Protein AF-A0A9P6NXY1-F1 (afdb_monomer_lite)

Radius of gyration: 23.84 Å; chains: 1; bounding box: 58×35×66 Å

Structure (mmCIF, N/CA/C/O backbone):
data_AF-A0A9P6NXY1-F1
#
_entry.id   AF-A0A9P6NXY1-F1
#
loop_
_atom_site.group_PDB
_atom_site.id
_atom_site.type_symbol
_atom_site.label_atom_id
_atom_site.label_alt_id
_atom_site.label_comp_id
_atom_site.label_asym_id
_atom_site.label_entity_id
_atom_site.label_seq_id
_atom_site.pdbx_PDB_ins_code
_atom_site.Cartn_x
_atom_site.Cartn_y
_atom_site.Cartn_z
_atom_site.occupancy
_atom_site.B_iso_or_equiv
_atom_site.auth_seq_id
_atom_site.auth_comp_id
_atom_site.auth_asym_id
_atom_site.auth_atom_id
_atom_site.pdbx_PDB_model_num
ATOM 1 N N . MET A 1 1 ? 35.559 -26.294 -6.091 1.00 46.31 1 MET A N 1
ATOM 2 C CA . MET A 1 1 ? 34.891 -24.986 -6.299 1.00 46.31 1 MET A CA 1
ATOM 3 C C . MET A 1 1 ? 34.524 -24.847 -7.774 1.00 46.31 1 MET A C 1
ATOM 5 O O . MET A 1 1 ? 35.434 -24.656 -8.573 1.00 46.31 1 MET A O 1
ATOM 9 N N . PRO A 1 2 ? 33.255 -24.990 -8.192 1.00 48.72 2 PRO A N 1
ATOM 10 C CA . PRO A 1 2 ? 32.912 -24.783 -9.595 1.00 48.72 2 PRO A CA 1
ATOM 11 C C . PRO A 1 2 ? 33.095 -23.297 -9.938 1.00 48.72 2 PRO A C 1
ATOM 13 O O . PRO A 1 2 ? 32.461 -22.420 -9.349 1.00 48.72 2 PRO A O 1
ATOM 16 N N . GLY A 1 3 ? 34.022 -23.012 -10.856 1.00 52.34 3 GLY A N 1
ATOM 17 C CA . GLY A 1 3 ? 34.387 -21.659 -11.264 1.00 52.34 3 GLY A CA 1
ATOM 18 C C . GLY A 1 3 ? 33.185 -20.884 -11.804 1.00 52.34 3 GLY A C 1
ATOM 19 O O . GLY A 1 3 ? 32.468 -21.348 -12.694 1.00 52.34 3 GLY A O 1
ATOM 20 N N . LYS A 1 4 ? 32.961 -19.676 -11.274 1.00 59.47 4 LYS A N 1
ATOM 21 C CA . LYS A 1 4 ? 31.931 -18.751 -11.763 1.00 59.47 4 LYS A CA 1
ATOM 22 C C . LYS A 1 4 ? 32.261 -18.365 -13.209 1.00 59.47 4 LYS A C 1
ATOM 24 O O . LYS A 1 4 ? 33.079 -17.478 -13.446 1.00 59.47 4 LYS A O 1
ATOM 29 N N . LYS A 1 5 ? 31.626 -19.028 -14.182 1.00 61.94 5 LYS A N 1
ATOM 30 C CA . LYS A 1 5 ? 31.704 -18.655 -15.602 1.00 61.94 5 LYS A CA 1
ATOM 31 C C . LYS A 1 5 ? 31.273 -17.192 -15.728 1.00 61.94 5 LYS A C 1
ATOM 33 O O . LYS A 1 5 ? 30.116 -16.860 -15.469 1.00 61.94 5 LYS A O 1
ATOM 38 N N . ARG A 1 6 ? 32.206 -16.306 -16.093 1.00 61.16 6 ARG A N 1
ATOM 39 C CA . ARG A 1 6 ? 31.902 -14.899 -16.375 1.00 61.16 6 ARG A CA 1
ATOM 40 C C . ARG A 1 6 ? 30.874 -14.868 -17.506 1.00 61.16 6 ARG A C 1
ATOM 42 O O . ARG A 1 6 ? 31.150 -15.328 -18.611 1.00 61.16 6 ARG A O 1
ATOM 49 N N . SER A 1 7 ? 29.675 -14.371 -17.208 1.00 64.31 7 SER A N 1
ATOM 50 C CA . SER A 1 7 ? 28.633 -14.116 -18.203 1.00 64.31 7 SER A CA 1
ATOM 51 C C . SER A 1 7 ? 29.203 -13.155 -19.245 1.00 64.31 7 SER A C 1
ATOM 53 O O . SER A 1 7 ? 29.309 -11.961 -18.973 1.00 64.31 7 SER A O 1
ATOM 55 N N . ARG A 1 8 ? 29.605 -13.662 -20.417 1.00 66.38 8 ARG A N 1
ATOM 56 C CA . ARG A 1 8 ? 30.049 -12.816 -21.530 1.00 66.38 8 ARG A CA 1
ATOM 57 C C . ARG A 1 8 ? 28.882 -11.911 -21.915 1.00 66.38 8 ARG A C 1
ATOM 59 O O . ARG A 1 8 ? 27.830 -12.410 -22.315 1.00 66.38 8 ARG A O 1
ATOM 66 N N . PHE A 1 9 ? 29.058 -10.603 -21.748 1.00 66.25 9 PHE A N 1
ATOM 67 C CA . PHE A 1 9 ? 28.101 -9.612 -22.220 1.00 66.25 9 PHE A CA 1
ATOM 68 C C . PHE A 1 9 ? 27.938 -9.802 -23.731 1.00 66.25 9 PHE A C 1
ATOM 70 O O . PHE A 1 9 ? 28.912 -9.706 -24.476 1.00 66.25 9 PHE A O 1
ATOM 77 N N . ARG A 1 10 ? 26.734 -10.168 -24.179 1.00 72.25 10 ARG A N 1
ATOM 78 C CA . ARG A 1 10 ? 26.430 -10.308 -25.605 1.00 72.25 10 ARG A CA 1
ATOM 79 C C . ARG A 1 10 ? 25.777 -9.010 -26.059 1.00 72.25 10 ARG A C 1
ATOM 81 O O . ARG A 1 10 ? 24.761 -8.662 -25.465 1.00 72.25 10 ARG A O 1
ATOM 88 N N . PRO A 1 11 ? 26.309 -8.308 -27.069 1.00 76.00 11 PRO A N 1
ATOM 89 C CA . PRO A 1 11 ? 25.666 -7.108 -27.581 1.00 76.00 11 PRO A CA 1
ATOM 90 C C . PRO A 1 11 ? 24.264 -7.432 -28.112 1.00 76.00 11 PRO A C 1
ATOM 92 O O . PRO A 1 11 ? 23.974 -8.554 -28.544 1.00 76.00 11 PRO A O 1
ATOM 95 N N . ARG A 1 12 ? 23.372 -6.442 -28.042 1.00 74.88 12 ARG A N 1
ATOM 96 C CA . ARG A 1 12 ? 22.000 -6.543 -28.546 1.00 74.88 12 ARG A CA 1
ATOM 97 C C . ARG A 1 12 ? 22.031 -6.738 -30.063 1.00 74.88 12 ARG A C 1
ATOM 99 O O . ARG A 1 12 ? 22.721 -6.006 -30.762 1.00 74.88 12 ARG A O 1
ATOM 106 N N . LYS A 1 13 ? 21.273 -7.708 -30.574 1.00 82.62 13 LYS A N 1
ATOM 107 C CA . LYS A 1 13 ? 21.101 -7.895 -32.025 1.00 82.62 13 LYS A CA 1
ATOM 108 C C . LYS A 1 13 ? 20.030 -6.936 -32.555 1.00 82.62 13 LYS A C 1
ATOM 110 O O . LYS A 1 13 ? 19.070 -6.672 -31.834 1.00 82.62 13 LYS A O 1
ATOM 115 N N . CYS A 1 14 ? 20.139 -6.478 -33.806 1.00 80.19 14 CYS A N 1
ATOM 116 C CA . CYS A 1 14 ? 19.209 -5.490 -34.384 1.00 80.19 14 CYS A CA 1
ATOM 117 C C . CYS A 1 14 ? 17.730 -5.902 -34.289 1.00 80.19 14 CYS A C 1
ATOM 119 O O . C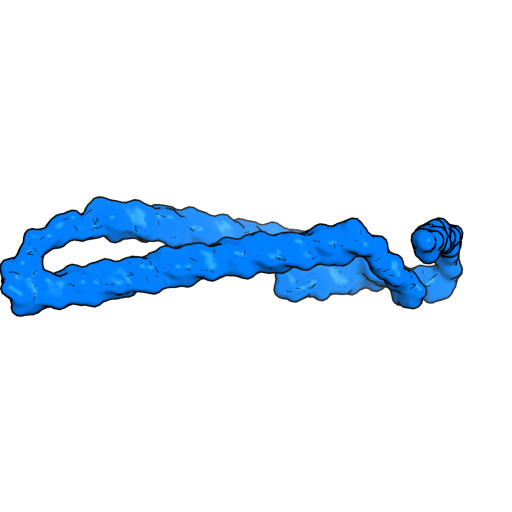YS A 1 14 ? 16.877 -5.072 -34.003 1.00 80.19 14 CYS A O 1
ATOM 121 N N . TYR A 1 15 ? 17.425 -7.195 -34.440 1.00 81.38 15 TYR A N 1
ATOM 122 C CA . TYR A 1 15 ? 16.053 -7.714 -34.370 1.00 81.38 15 TYR A CA 1
ATOM 123 C C . TYR A 1 15 ? 15.494 -7.846 -32.941 1.00 81.38 15 TYR A C 1
ATOM 125 O O . TYR A 1 15 ? 14.319 -8.160 -32.752 1.00 81.38 15 TYR A O 1
ATOM 133 N N . GLN A 1 16 ? 16.316 -7.669 -31.903 1.00 82.62 16 GLN A N 1
ATOM 134 C CA . GLN A 1 16 ? 15.853 -7.757 -30.520 1.00 82.62 16 GLN A CA 1
ATOM 135 C C . GLN A 1 16 ? 15.187 -6.439 -30.132 1.00 82.62 16 GLN A C 1
ATOM 137 O O . GLN A 1 16 ? 15.862 -5.484 -29.757 1.00 82.62 16 GLN A O 1
ATOM 142 N N . VAL A 1 17 ? 13.860 -6.375 -30.211 1.00 82.19 17 VAL A N 1
ATOM 143 C CA . VAL A 1 17 ? 13.076 -5.179 -29.864 1.00 82.19 17 VAL A CA 1
ATOM 144 C C . VAL A 1 17 ? 12.940 -5.037 -28.340 1.00 82.19 17 VAL A C 1
ATOM 146 O O . VAL A 1 17 ? 12.797 -6.029 -27.616 1.00 82.19 17 VAL A O 1
ATOM 149 N N . ALA A 1 18 ? 13.028 -3.796 -27.852 1.00 85.62 18 ALA A N 1
ATOM 150 C CA . ALA A 1 18 ? 12.737 -3.448 -26.466 1.00 85.62 18 ALA A CA 1
ATOM 151 C C . ALA A 1 18 ? 11.232 -3.205 -26.333 1.00 85.62 18 ALA A C 1
ATOM 153 O O . ALA A 1 18 ? 10.673 -2.404 -27.072 1.00 85.62 18 ALA A O 1
ATOM 154 N N . ILE A 1 19 ? 10.597 -3.909 -25.405 1.00 87.31 19 ILE A N 1
ATOM 155 C CA . ILE A 1 19 ? 9.157 -3.867 -25.167 1.00 87.31 19 ILE A CA 1
ATOM 156 C C . ILE A 1 19 ? 8.941 -3.251 -23.791 1.00 87.31 19 ILE A C 1
ATOM 158 O O . ILE A 1 19 ? 9.592 -3.661 -22.826 1.00 87.31 19 ILE A O 1
ATOM 162 N N . THR A 1 20 ? 8.037 -2.285 -23.691 1.00 88.56 20 THR A N 1
ATOM 163 C CA . THR A 1 20 ? 7.590 -1.761 -22.400 1.00 88.56 20 THR A CA 1
ATOM 164 C C . THR A 1 20 ? 6.577 -2.739 -21.809 1.00 88.56 20 THR A C 1
ATOM 166 O O . THR A 1 20 ? 5.577 -3.066 -22.441 1.00 88.56 20 THR A O 1
ATOM 169 N N . LEU A 1 21 ? 6.865 -3.259 -20.620 1.00 85.94 21 LEU A N 1
ATOM 170 C CA . LEU A 1 21 ? 5.996 -4.161 -19.871 1.00 85.94 21 LEU A CA 1
ATOM 171 C C . LEU A 1 21 ? 5.618 -3.525 -18.540 1.00 85.94 21 LEU A C 1
ATOM 173 O O . LEU A 1 21 ? 6.363 -2.709 -18.001 1.00 85.94 21 LEU A O 1
ATOM 177 N N . LYS A 1 22 ? 4.481 -3.949 -17.995 1.00 85.06 22 LYS A N 1
ATOM 178 C CA . LYS A 1 22 ? 3.996 -3.548 -16.677 1.00 85.06 22 LYS A CA 1
ATOM 179 C C . LYS A 1 22 ? 4.208 -4.689 -15.686 1.00 85.06 22 LYS A C 1
ATOM 181 O O . LYS A 1 22 ? 3.906 -5.841 -15.999 1.00 85.06 22 LYS A O 1
ATOM 186 N N . ASP A 1 23 ? 4.757 -4.388 -14.514 1.00 83.19 23 ASP A N 1
ATOM 187 C CA . ASP A 1 23 ? 4.830 -5.350 -13.413 1.00 83.19 23 ASP A CA 1
ATOM 188 C C . ASP A 1 23 ? 3.498 -5.437 -12.643 1.00 83.19 23 ASP A C 1
ATOM 190 O O . ASP A 1 23 ? 2.595 -4.618 -12.825 1.00 83.19 23 ASP A O 1
ATOM 194 N N . SER A 1 24 ? 3.365 -6.425 -11.753 1.00 78.75 24 SER A N 1
ATOM 195 C CA . SER A 1 24 ? 2.156 -6.600 -10.929 1.00 78.75 24 SER A CA 1
ATOM 196 C C . SER A 1 24 ? 1.889 -5.435 -9.970 1.00 78.75 24 SER A C 1
ATOM 198 O O . SER A 1 24 ? 0.777 -5.282 -9.479 1.00 78.75 24 SER A O 1
ATOM 200 N N . SER A 1 25 ? 2.894 -4.597 -9.705 1.00 79.06 25 SER A N 1
ATOM 201 C CA . SER A 1 25 ? 2.776 -3.399 -8.873 1.00 79.06 25 SER A CA 1
ATOM 202 C C . SER A 1 25 ? 2.390 -2.145 -9.668 1.00 79.06 25 SER A C 1
ATOM 204 O O . SER A 1 25 ? 2.271 -1.063 -9.084 1.00 79.06 25 SER A O 1
ATOM 206 N N . GLY A 1 26 ? 2.204 -2.296 -10.982 1.00 78.94 26 GLY A N 1
ATOM 207 C CA . GLY A 1 26 ? 1.805 -1.261 -11.919 1.00 78.94 26 GLY A CA 1
ATOM 208 C C . GLY A 1 26 ? 2.950 -0.486 -12.568 1.00 78.94 26 GLY A C 1
ATOM 209 O O . GLY A 1 26 ? 2.682 0.417 -13.350 1.00 78.94 26 GLY A O 1
ATOM 210 N N . HIS A 1 27 ? 4.204 -0.823 -12.277 1.00 82.69 27 HIS A N 1
ATOM 211 C CA . HIS A 1 27 ? 5.366 -0.092 -12.767 1.00 82.69 27 HIS A CA 1
ATOM 212 C C . HIS A 1 27 ? 5.777 -0.534 -14.174 1.00 82.69 27 HIS A C 1
ATOM 214 O O . HIS A 1 27 ? 5.856 -1.730 -14.467 1.00 82.69 27 HIS A O 1
ATOM 220 N N . LEU A 1 28 ? 6.078 0.447 -15.025 1.00 84.25 28 LEU A N 1
ATOM 221 C CA . LEU A 1 28 ? 6.550 0.232 -16.386 1.00 84.25 28 LEU A CA 1
ATOM 222 C C . LEU A 1 28 ? 8.060 -0.019 -16.414 1.00 84.25 28 LEU A C 1
ATOM 224 O O . LEU A 1 28 ? 8.841 0.701 -15.795 1.00 84.25 28 LEU A O 1
ATOM 228 N N . PHE A 1 29 ? 8.489 -1.027 -17.169 1.00 85.38 29 PHE A N 1
ATOM 229 C CA . PHE A 1 29 ? 9.900 -1.302 -17.407 1.00 85.38 29 PHE A CA 1
ATOM 230 C C . PHE A 1 29 ? 10.147 -1.827 -18.817 1.00 85.38 29 PHE A C 1
ATOM 232 O O . PHE A 1 29 ? 9.316 -2.510 -19.412 1.00 85.38 29 PHE A O 1
ATOM 239 N N . LYS A 1 30 ? 11.336 -1.546 -19.355 1.00 85.81 30 LYS A N 1
ATOM 240 C CA . LYS A 1 30 ? 11.741 -2.048 -20.671 1.00 85.81 30 LYS A CA 1
ATOM 241 C C . LYS A 1 30 ? 12.357 -3.441 -20.542 1.00 85.81 30 LYS A C 1
ATOM 243 O O . LYS A 1 30 ? 13.335 -3.636 -19.820 1.00 85.81 30 LYS A O 1
ATOM 248 N N . ARG A 1 31 ? 11.823 -4.409 -21.287 1.00 86.44 31 ARG A N 1
ATOM 249 C CA . ARG A 1 31 ? 12.379 -5.760 -21.444 1.00 86.44 31 ARG A CA 1
ATOM 250 C C . ARG A 1 31 ? 12.742 -6.006 -22.902 1.00 86.44 31 ARG A C 1
ATOM 252 O O . ARG A 1 31 ? 11.931 -5.794 -23.793 1.00 86.44 31 ARG A O 1
ATOM 259 N N . VAL A 1 32 ? 13.941 -6.520 -23.154 1.00 86.50 32 VAL A N 1
ATOM 260 C CA . VAL A 1 32 ? 14.359 -6.933 -24.502 1.00 86.50 32 VAL A CA 1
ATOM 261 C C . VAL A 1 32 ? 14.031 -8.415 -24.704 1.00 86.50 32 VAL A C 1
ATOM 263 O O . VAL A 1 32 ? 14.386 -9.255 -23.872 1.00 86.50 32 VAL A O 1
ATOM 266 N N . ARG A 1 33 ? 13.334 -8.764 -25.794 1.00 80.50 33 ARG A N 1
ATOM 267 C CA . ARG A 1 33 ? 12.942 -10.160 -26.070 1.00 80.50 33 ARG A CA 1
ATOM 268 C C . ARG A 1 33 ? 14.181 -11.038 -26.295 1.00 80.50 33 ARG A C 1
ATOM 270 O O . ARG A 1 33 ? 15.071 -10.695 -27.069 1.00 80.50 33 ARG A O 1
ATOM 277 N N . GLY A 1 34 ? 14.239 -12.180 -25.606 1.00 78.25 34 GLY A N 1
ATOM 278 C CA . GLY A 1 34 ? 15.371 -13.114 -25.674 1.00 78.25 34 GLY A CA 1
ATOM 279 C C . GLY A 1 34 ? 16.596 -12.706 -24.846 1.00 78.25 34 GLY A C 1
ATOM 280 O O . GLY A 1 34 ? 17.601 -13.413 -24.870 1.00 78.25 34 GLY A O 1
ATOM 281 N N . TRP A 1 35 ? 16.528 -11.599 -24.100 1.00 82.25 35 TRP A N 1
ATOM 282 C CA . TRP A 1 35 ? 17.552 -11.220 -23.128 1.00 82.25 35 TRP A CA 1
ATOM 283 C C . TRP A 1 35 ? 17.173 -11.680 -21.724 1.00 82.25 35 TRP A C 1
ATOM 285 O O . TRP A 1 35 ? 16.050 -11.470 -21.260 1.00 82.25 35 TRP A O 1
ATOM 295 N N . ARG A 1 36 ? 18.138 -12.275 -21.018 1.00 82.12 36 ARG A N 1
ATOM 296 C CA . ARG A 1 36 ? 17.980 -12.589 -19.599 1.00 82.12 36 ARG A CA 1
ATOM 297 C C . ARG A 1 36 ? 18.105 -11.300 -18.798 1.00 82.12 36 ARG A C 1
ATOM 299 O O . ARG A 1 36 ? 19.127 -10.621 -18.861 1.00 82.12 36 ARG A O 1
ATOM 306 N N . GLN A 1 37 ? 17.078 -10.991 -18.018 1.00 82.12 37 GLN A N 1
ATOM 307 C CA . GLN A 1 37 ? 17.111 -9.857 -17.109 1.00 82.12 37 GLN A CA 1
ATOM 308 C C . GLN A 1 37 ? 18.230 -10.034 -16.065 1.00 82.12 37 GLN A C 1
ATOM 310 O O . GLN A 1 37 ? 18.363 -11.127 -15.498 1.00 82.12 37 GLN A O 1
ATOM 315 N N . PRO A 1 38 ? 19.029 -8.991 -15.778 1.00 86.19 38 PRO A N 1
ATOM 316 C CA . PRO A 1 38 ? 20.033 -9.056 -14.727 1.00 86.19 38 PRO A CA 1
ATOM 317 C C . PRO A 1 38 ? 19.402 -9.368 -13.367 1.00 86.19 38 PRO A C 1
ATOM 319 O O . PRO A 1 38 ? 18.340 -8.846 -13.021 1.00 86.19 38 PRO A O 1
ATOM 322 N N . VAL A 1 39 ? 20.093 -10.180 -12.561 1.00 86.69 39 VAL A N 1
ATOM 323 C CA . VAL A 1 39 ? 19.609 -10.598 -11.232 1.00 86.69 39 VAL A CA 1
ATOM 324 C C . VAL A 1 39 ? 19.323 -9.391 -10.337 1.00 86.69 39 VAL A C 1
ATOM 326 O O . VAL A 1 39 ? 18.304 -9.372 -9.656 1.00 86.69 39 VAL A O 1
ATOM 329 N N . ARG A 1 40 ? 20.171 -8.352 -10.385 1.00 87.06 40 ARG A N 1
ATOM 330 C CA . ARG A 1 40 ? 19.971 -7.107 -9.621 1.00 87.06 40 ARG A CA 1
ATOM 331 C C . ARG A 1 40 ? 18.629 -6.459 -9.949 1.00 87.06 40 ARG A C 1
ATOM 333 O O . ARG A 1 40 ? 17.845 -6.199 -9.045 1.00 87.06 40 ARG A O 1
ATOM 340 N N . THR A 1 41 ? 18.333 -6.283 -11.234 1.00 85.31 41 THR A N 1
ATOM 341 C CA . THR A 1 41 ? 17.071 -5.696 -11.692 1.00 85.31 41 THR A CA 1
ATOM 342 C C . THR A 1 41 ? 15.881 -6.564 -11.279 1.00 85.31 41 THR A C 1
ATOM 344 O O . THR A 1 41 ? 14.885 -6.046 -10.793 1.00 85.31 41 THR A O 1
ATOM 347 N N . ALA A 1 42 ? 15.982 -7.892 -11.413 1.00 85.19 42 ALA A N 1
ATOM 348 C CA . ALA A 1 42 ? 14.929 -8.808 -10.963 1.00 85.19 42 ALA A CA 1
ATOM 349 C C . ALA A 1 42 ? 14.672 -8.708 -9.446 1.00 85.19 42 ALA A C 1
ATOM 351 O O . ALA A 1 42 ? 13.520 -8.689 -9.011 1.00 85.19 42 ALA A O 1
ATOM 352 N N . MET A 1 43 ? 15.731 -8.580 -8.637 1.00 90.38 43 MET A N 1
ATOM 353 C CA . MET A 1 43 ? 15.596 -8.356 -7.196 1.00 90.38 43 MET A CA 1
ATOM 354 C C . MET A 1 43 ? 14.965 -7.002 -6.870 1.00 90.38 43 MET A C 1
ATOM 356 O O . MET A 1 43 ? 14.168 -6.937 -5.939 1.00 90.38 43 MET A O 1
ATOM 360 N N . MET A 1 44 ? 15.260 -5.944 -7.632 1.00 89.00 44 MET A N 1
ATOM 361 C CA . MET A 1 44 ? 14.621 -4.637 -7.436 1.00 89.00 44 MET A CA 1
ATOM 362 C C . MET A 1 44 ? 13.100 -4.724 -7.601 1.00 89.00 44 MET A C 1
ATOM 364 O O . MET A 1 44 ? 12.378 -4.249 -6.725 1.00 89.00 44 MET A O 1
ATOM 368 N N . PHE A 1 45 ? 12.605 -5.398 -8.646 1.00 87.75 45 PHE A N 1
ATOM 369 C CA . PHE A 1 45 ? 11.162 -5.614 -8.819 1.00 87.75 45 PHE A CA 1
ATOM 370 C C . PHE A 1 45 ? 10.568 -6.441 -7.682 1.00 87.75 45 PHE A C 1
ATOM 372 O O . PHE A 1 45 ? 9.560 -6.055 -7.095 1.00 87.75 45 PHE A O 1
ATOM 379 N N . LYS A 1 46 ? 11.220 -7.547 -7.307 1.00 90.31 46 LYS A N 1
ATOM 380 C CA . LYS A 1 46 ? 10.759 -8.391 -6.196 1.00 90.31 46 LYS A CA 1
ATOM 381 C C . LYS A 1 46 ? 10.666 -7.608 -4.885 1.00 90.31 46 LYS A C 1
ATOM 383 O O . LYS A 1 46 ? 9.673 -7.721 -4.171 1.00 90.31 46 LYS A O 1
ATOM 388 N N . ASN A 1 47 ? 11.688 -6.817 -4.567 1.00 92.69 47 ASN A N 1
ATOM 389 C CA . ASN A 1 47 ? 11.722 -6.006 -3.353 1.00 92.69 47 ASN A CA 1
ATOM 390 C C . ASN A 1 47 ? 10.642 -4.930 -3.381 1.00 92.69 47 ASN A C 1
ATOM 392 O O . ASN A 1 47 ? 9.963 -4.734 -2.379 1.00 92.69 47 ASN A O 1
ATOM 396 N N . ARG A 1 48 ? 10.427 -4.291 -4.536 1.00 88.81 48 ARG A N 1
ATOM 397 C CA . ARG A 1 48 ? 9.338 -3.333 -4.720 1.00 88.81 48 ARG A CA 1
ATOM 398 C C . ARG A 1 48 ? 7.987 -3.982 -4.439 1.00 88.81 48 ARG A C 1
ATOM 400 O O . ARG A 1 48 ? 7.279 -3.497 -3.566 1.00 88.81 48 ARG A O 1
ATOM 407 N N . VAL A 1 49 ? 7.665 -5.101 -5.091 1.00 89.25 49 VAL A N 1
ATOM 408 C CA . VAL A 1 49 ? 6.404 -5.835 -4.870 1.00 89.25 49 VAL A CA 1
ATOM 409 C C . VAL A 1 49 ? 6.225 -6.193 -3.392 1.00 89.25 49 VAL A C 1
ATOM 411 O O . VAL A 1 49 ? 5.165 -5.942 -2.829 1.00 89.25 49 VAL A O 1
ATOM 414 N N . LYS A 1 50 ? 7.276 -6.683 -2.722 1.00 92.62 50 LYS A N 1
ATOM 415 C CA . LYS A 1 50 ? 7.228 -6.982 -1.281 1.00 92.62 50 LYS A CA 1
ATOM 416 C C . LYS A 1 50 ? 6.948 -5.754 -0.418 1.00 92.62 50 LYS A C 1
ATOM 418 O O . LYS A 1 50 ? 6.137 -5.834 0.496 1.00 92.62 50 LYS A O 1
ATOM 423 N N . THR A 1 51 ? 7.608 -4.629 -0.681 1.00 91.00 51 THR A N 1
ATOM 424 C CA . THR A 1 51 ? 7.377 -3.380 0.063 1.00 91.00 51 THR A CA 1
ATOM 425 C C . THR A 1 51 ? 5.945 -2.893 -0.108 1.00 91.00 51 THR A C 1
ATOM 427 O O . THR A 1 51 ? 5.340 -2.395 0.834 1.00 91.00 51 THR A O 1
ATOM 430 N N . VAL A 1 52 ? 5.395 -3.047 -1.310 1.00 88.56 52 VAL A N 1
ATOM 431 C CA . VAL A 1 52 ? 4.011 -2.687 -1.615 1.00 88.56 52 VAL A CA 1
ATOM 432 C C . VAL A 1 52 ? 3.035 -3.570 -0.857 1.00 88.56 52 VAL A C 1
ATOM 434 O O . VAL A 1 52 ? 2.135 -3.032 -0.221 1.00 88.56 52 VAL A O 1
ATOM 437 N N . GLN A 1 53 ? 3.248 -4.885 -0.888 1.00 90.25 53 GLN A N 1
ATOM 438 C CA . GLN A 1 53 ? 2.410 -5.837 -0.168 1.00 90.25 53 GLN A CA 1
ATOM 439 C C . GLN A 1 53 ? 2.412 -5.537 1.331 1.00 90.25 53 GLN A C 1
ATOM 441 O O . GLN A 1 53 ? 1.353 -5.321 1.897 1.00 90.25 53 GLN A O 1
ATOM 446 N N . ARG A 1 54 ? 3.596 -5.359 1.934 1.00 92.81 54 ARG A N 1
ATOM 447 C CA . ARG A 1 54 ? 3.721 -5.010 3.359 1.00 92.81 54 ARG A CA 1
ATOM 448 C C . ARG A 1 54 ? 2.913 -3.773 3.741 1.00 92.81 54 ARG A C 1
ATOM 450 O O . ARG A 1 54 ? 2.297 -3.756 4.791 1.00 92.81 54 ARG A O 1
ATOM 457 N N . ARG A 1 55 ? 2.906 -2.734 2.898 1.00 89.38 55 ARG A N 1
ATOM 458 C CA . ARG A 1 55 ? 2.122 -1.514 3.163 1.00 89.38 55 ARG A CA 1
ATOM 459 C C . ARG A 1 55 ? 0.616 -1.774 3.129 1.00 89.38 55 ARG A C 1
ATOM 461 O O . ARG A 1 55 ? -0.104 -1.182 3.923 1.00 89.38 55 ARG A O 1
ATOM 468 N N . LEU A 1 56 ? 0.152 -2.623 2.211 1.00 90.25 56 LEU A N 1
ATOM 469 C CA . LEU A 1 56 ? -1.252 -3.035 2.163 1.00 90.25 56 LEU A CA 1
ATOM 470 C C . LEU A 1 56 ? -1.610 -3.853 3.401 1.00 90.25 56 LEU A C 1
ATOM 472 O O . LEU A 1 56 ? -2.587 -3.525 4.063 1.00 90.25 56 LEU A O 1
ATOM 476 N N . ASP A 1 57 ? -0.775 -4.831 3.754 1.00 94.06 57 ASP A N 1
ATOM 477 C CA . ASP A 1 57 ? -0.959 -5.671 4.939 1.00 94.06 57 ASP A CA 1
ATOM 478 C C . ASP A 1 57 ? -1.074 -4.806 6.205 1.00 94.06 57 ASP A C 1
ATOM 480 O O . ASP A 1 57 ? -2.052 -4.914 6.936 1.00 94.06 57 ASP A O 1
ATOM 484 N N . THR A 1 58 ? -0.164 -3.843 6.405 1.00 92.38 58 THR A N 1
ATOM 485 C CA . THR A 1 58 ? -0.229 -2.895 7.533 1.00 92.38 58 THR A CA 1
ATOM 486 C C . THR A 1 58 ? -1.513 -2.055 7.530 1.00 92.38 58 THR A C 1
ATOM 488 O O . THR A 1 58 ? -2.077 -1.766 8.582 1.00 92.38 58 THR A O 1
ATOM 491 N N . SER A 1 59 ? -2.007 -1.661 6.354 1.00 92.44 59 SER A N 1
ATOM 492 C CA . SER A 1 59 ? -3.268 -0.923 6.251 1.00 92.44 59 SER A CA 1
ATOM 493 C C . SER A 1 59 ? -4.465 -1.772 6.681 1.00 92.44 59 SER A C 1
ATOM 495 O O . SER A 1 59 ? -5.350 -1.265 7.370 1.00 92.44 59 SER A O 1
ATOM 497 N N . TYR A 1 60 ? -4.488 -3.046 6.282 1.00 93.25 60 TYR A N 1
ATOM 498 C CA . TYR A 1 60 ? -5.516 -3.999 6.694 1.00 93.25 60 TYR A CA 1
ATOM 499 C C . TYR A 1 60 ? -5.428 -4.320 8.187 1.00 93.25 60 TYR A C 1
ATOM 501 O O . TYR A 1 60 ? -6.457 -4.397 8.850 1.00 93.25 60 TYR A O 1
ATOM 509 N N . GLU A 1 61 ? -4.221 -4.424 8.747 1.00 95.00 61 GLU A N 1
ATOM 510 C CA . GLU A 1 61 ? -4.025 -4.593 10.189 1.00 95.00 61 GLU A CA 1
ATOM 511 C C . GLU A 1 61 ? -4.626 -3.430 10.990 1.00 95.00 61 GLU A C 1
ATOM 513 O O . GLU A 1 61 ? -5.308 -3.661 11.988 1.00 95.00 61 GLU A O 1
ATOM 518 N N . TYR A 1 62 ? -4.421 -2.177 10.562 1.00 93.94 62 TYR A N 1
ATOM 519 C CA . TYR A 1 62 ? -5.035 -1.026 11.235 1.00 93.94 62 TYR A CA 1
ATOM 520 C C . TYR A 1 62 ? -6.560 -1.046 11.154 1.00 93.94 62 TYR A C 1
ATOM 522 O O . TYR A 1 62 ? -7.221 -0.739 12.145 1.00 93.94 62 TYR A O 1
ATOM 530 N N . GLN A 1 63 ? -7.116 -1.431 10.005 1.00 93.81 63 GLN A N 1
ATOM 531 C CA . GLN A 1 63 ? -8.560 -1.581 9.854 1.00 93.81 63 GLN A CA 1
ATOM 532 C C . GLN A 1 63 ? -9.110 -2.660 10.797 1.00 93.81 63 GLN A C 1
ATOM 534 O O . GLN A 1 63 ? -10.056 -2.395 11.535 1.00 93.81 63 GLN A O 1
ATOM 539 N N . ALA A 1 64 ? -8.480 -3.835 10.834 1.00 95.62 64 ALA A N 1
ATOM 540 C CA . ALA A 1 64 ? -8.896 -4.935 11.698 1.00 95.62 64 ALA A CA 1
ATOM 541 C C . ALA A 1 64 ? -8.851 -4.548 13.187 1.00 95.62 64 ALA A C 1
ATOM 543 O O . ALA A 1 64 ? -9.767 -4.863 13.943 1.00 95.62 64 ALA A O 1
ATOM 544 N N . ARG A 1 65 ? -7.820 -3.807 13.615 1.00 94.06 65 ARG A N 1
ATOM 545 C CA . ARG A 1 65 ? -7.724 -3.302 14.996 1.00 94.06 65 ARG A CA 1
ATOM 546 C C . ARG A 1 65 ? -8.804 -2.272 15.327 1.00 94.06 65 ARG A C 1
ATOM 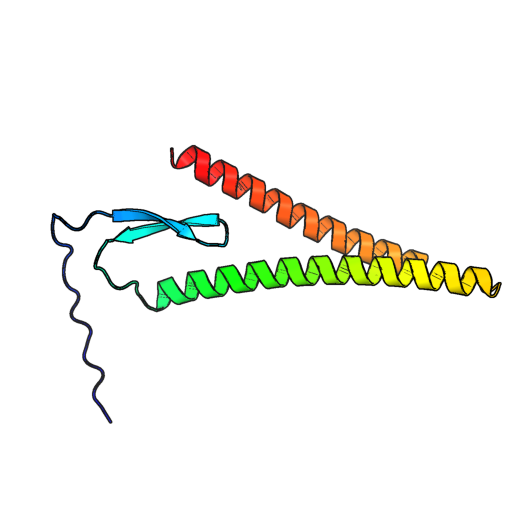548 O O . ARG A 1 65 ? -9.307 -2.267 16.444 1.00 94.06 65 ARG A O 1
ATOM 555 N N . LEU A 1 66 ? -9.176 -1.412 14.378 1.00 93.56 66 LEU A N 1
ATOM 556 C CA . LEU A 1 66 ? -10.288 -0.474 14.568 1.00 93.56 66 LEU A CA 1
ATOM 557 C C . LEU A 1 66 ? -11.627 -1.203 14.713 1.00 93.56 66 LEU A C 1
ATOM 559 O O . LEU A 1 66 ? -12.441 -0.821 15.550 1.00 93.56 66 LEU A O 1
ATOM 563 N N . GLU A 1 67 ? -11.859 -2.245 13.918 1.00 93.69 67 GLU A N 1
ATOM 564 C CA . GLU A 1 67 ? -13.056 -3.084 14.032 1.00 93.69 67 GLU A CA 1
ATOM 565 C C . GLU A 1 67 ? -13.100 -3.808 15.384 1.00 93.69 67 GLU A C 1
ATOM 567 O O . GLU A 1 67 ? -14.127 -3.770 16.059 1.00 93.69 67 GLU A O 1
ATOM 572 N N . MET A 1 68 ? -11.969 -4.356 15.835 1.00 94.06 68 MET A N 1
ATOM 573 C CA . MET A 1 68 ? -11.834 -4.977 17.156 1.00 94.06 68 MET A CA 1
ATOM 574 C C . MET A 1 68 ? -12.188 -4.007 18.290 1.00 94.06 68 MET A C 1
ATOM 576 O O . MET A 1 68 ? -13.048 -4.329 19.105 1.00 94.06 68 MET A O 1
ATOM 580 N N . LEU A 1 69 ? -11.623 -2.793 18.295 1.00 92.00 69 LEU A N 1
ATOM 581 C CA . LEU A 1 69 ? -11.940 -1.779 19.312 1.00 92.00 69 LEU A CA 1
ATOM 582 C C . LEU A 1 69 ? -13.423 -1.395 19.323 1.00 92.00 69 LEU A C 1
ATOM 584 O O . LEU A 1 69 ? -14.000 -1.154 20.382 1.00 92.00 69 LEU A O 1
ATOM 588 N N . ARG A 1 70 ? -14.071 -1.339 18.153 1.00 90.06 70 ARG A N 1
ATOM 589 C CA . ARG A 1 70 ? -15.516 -1.073 18.067 1.00 90.06 70 ARG A CA 1
ATOM 590 C C . ARG A 1 70 ? -16.329 -2.200 18.697 1.00 90.06 70 ARG A C 1
ATOM 592 O O . ARG A 1 70 ? -17.283 -1.920 19.421 1.00 90.06 70 ARG A O 1
ATOM 599 N N . CYS A 1 71 ? -15.948 -3.451 18.443 1.00 92.44 71 CYS A N 1
ATOM 600 C CA . CYS A 1 71 ? -16.572 -4.619 19.061 1.00 92.44 71 CYS A CA 1
ATOM 601 C C . CYS A 1 71 ? -16.368 -4.633 20.581 1.00 92.44 71 CYS A C 1
ATOM 603 O O . CYS A 1 71 ? -17.337 -4.811 21.316 1.00 92.44 71 CYS A O 1
ATOM 605 N N . GLU A 1 72 ? -15.148 -4.382 21.057 1.00 90.88 72 GLU A N 1
ATOM 606 C CA . GLU A 1 72 ? -14.828 -4.303 22.488 1.00 90.88 72 GLU A CA 1
ATOM 607 C C . GLU A 1 72 ? -15.620 -3.196 23.182 1.00 90.88 72 GLU A C 1
ATOM 609 O O . GLU A 1 72 ? -16.253 -3.430 24.209 1.00 90.88 72 GLU A O 1
ATOM 614 N N . ARG A 1 73 ? -15.685 -2.003 22.583 1.00 89.62 73 ARG A N 1
ATOM 615 C CA . ARG A 1 73 ? -16.464 -0.886 23.126 1.00 89.62 73 ARG A CA 1
ATOM 616 C C . ARG A 1 73 ? -17.950 -1.223 23.235 1.00 89.62 73 ARG A C 1
ATOM 618 O O . ARG A 1 73 ? -18.590 -0.867 24.224 1.00 89.62 73 ARG A O 1
ATOM 625 N N . GLN A 1 74 ? -18.504 -1.911 22.237 1.00 90.19 74 GLN A N 1
ATOM 626 C CA . GLN A 1 74 ? -19.890 -2.371 22.281 1.00 90.19 74 GLN A CA 1
ATOM 627 C C . GLN A 1 74 ? -20.096 -3.424 23.379 1.00 90.19 74 GLN A C 1
ATOM 629 O O . GLN A 1 74 ? -21.088 -3.358 24.101 1.00 90.19 74 GLN A O 1
ATOM 634 N N . PHE A 1 75 ? -19.152 -4.350 23.540 1.00 92.31 75 PHE A N 1
ATOM 635 C CA . PHE A 1 75 ? -19.177 -5.374 24.582 1.00 92.31 75 PHE A CA 1
ATOM 636 C C . PHE A 1 75 ? -19.114 -4.773 25.997 1.00 92.31 75 PHE A C 1
ATOM 638 O O . PHE A 1 75 ? -19.953 -5.077 26.845 1.00 92.31 75 PHE A O 1
ATOM 645 N N . LEU A 1 76 ? -18.194 -3.841 26.247 1.00 91.00 76 LEU A N 1
ATOM 646 C CA . LEU A 1 76 ? -18.095 -3.146 27.534 1.00 91.00 76 LEU A CA 1
ATOM 647 C C . LEU A 1 76 ? -19.368 -2.353 27.843 1.00 91.00 76 LEU A C 1
ATOM 649 O O . LEU A 1 76 ? -19.906 -2.445 28.947 1.00 91.00 76 LEU A O 1
ATOM 653 N N . LYS A 1 77 ? -19.927 -1.678 26.831 1.00 89.75 77 LYS A N 1
ATOM 654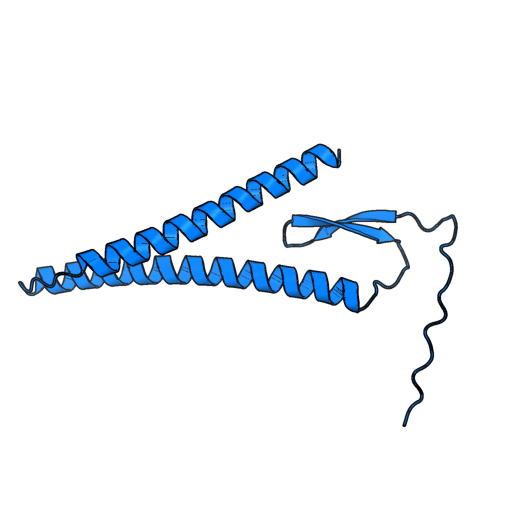 C CA . LYS A 1 77 ? -21.208 -0.977 26.956 1.00 89.75 77 LYS A CA 1
ATOM 655 C C . LYS A 1 77 ? -22.342 -1.922 27.359 1.00 89.75 77 LYS A C 1
ATOM 657 O O . LYS A 1 77 ? -23.169 -1.538 28.181 1.00 89.75 77 LYS A O 1
ATOM 662 N N . THR A 1 78 ? -22.385 -3.146 26.823 1.00 91.88 78 THR A N 1
ATOM 663 C CA . THR A 1 78 ? -23.388 -4.146 27.236 1.00 91.88 78 THR A CA 1
ATOM 664 C C . THR A 1 78 ? -23.203 -4.636 28.671 1.00 91.88 78 THR A C 1
ATOM 666 O O . THR A 1 78 ? -24.190 -4.970 29.318 1.00 91.88 78 THR A O 1
ATOM 669 N N . LEU A 1 79 ? -21.974 -4.620 29.193 1.00 92.94 79 LEU A N 1
ATOM 670 C CA . LEU A 1 79 ? -21.669 -4.951 30.589 1.00 92.94 79 LEU A CA 1
ATOM 671 C C . LEU A 1 79 ? -21.875 -3.771 31.555 1.00 92.94 79 LEU A C 1
ATOM 673 O O . LEU A 1 79 ? -21.705 -3.935 32.760 1.00 92.94 79 LEU A O 1
ATOM 677 N N . GLY A 1 80 ? -22.222 -2.583 31.048 1.00 91.06 80 GLY A N 1
ATOM 678 C CA . GLY A 1 80 ? -22.332 -1.364 31.855 1.00 91.06 80 GLY A CA 1
ATOM 679 C C . GLY A 1 80 ? -20.983 -0.777 32.283 1.00 91.06 80 GLY A C 1
ATOM 680 O O . GLY A 1 80 ? -20.949 0.114 33.127 1.00 91.06 80 GLY A O 1
ATOM 681 N N . LEU A 1 81 ? -19.878 -1.250 31.699 1.00 87.81 81 LEU A N 1
ATOM 682 C CA . LEU A 1 81 ? -18.533 -0.737 31.940 1.00 87.81 81 LEU A CA 1
ATOM 683 C C . LEU A 1 81 ? -18.207 0.339 30.897 1.00 87.81 81 LEU A C 1
ATOM 685 O O . LEU A 1 81 ? -18.432 0.150 29.699 1.00 87.81 81 LEU A O 1
ATOM 689 N N . GLN A 1 82 ? -17.678 1.478 31.343 1.00 77.88 82 GLN A N 1
ATOM 690 C CA . GLN A 1 82 ? -17.153 2.512 30.452 1.00 77.88 82 GLN A CA 1
ATOM 691 C C . GLN A 1 82 ? -15.637 2.592 30.609 1.00 77.88 82 GLN A C 1
ATOM 693 O O . GLN A 1 82 ? -15.143 3.015 31.650 1.00 77.88 82 GLN A O 1
ATOM 698 N N . GLU A 1 83 ? -14.915 2.196 29.563 1.00 79.06 83 GLU A N 1
ATOM 699 C CA . GLU A 1 83 ? -13.482 2.458 29.421 1.00 79.06 83 GLU A CA 1
ATOM 700 C C . GLU A 1 83 ? -13.245 3.493 28.320 1.00 79.06 83 GLU A C 1
ATOM 702 O O . GLU A 1 83 ? -13.849 3.435 27.240 1.00 79.06 83 GLU A O 1
ATOM 707 N N . ASP A 1 84 ? -12.325 4.422 28.579 1.00 80.81 84 ASP A N 1
ATOM 708 C CA . ASP A 1 84 ? -11.910 5.434 27.613 1.00 80.81 84 ASP A CA 1
ATOM 709 C C . ASP A 1 84 ? -10.902 4.855 26.610 1.00 80.81 84 ASP A C 1
ATOM 711 O O . ASP A 1 84 ? -9.687 4.972 26.740 1.00 80.81 84 ASP A O 1
ATOM 715 N N . THR A 1 85 ? -11.423 4.252 25.541 1.00 83.50 85 THR A N 1
ATOM 716 C CA . THR A 1 85 ? -10.633 3.781 24.383 1.00 83.50 85 THR A CA 1
ATOM 717 C C . THR A 1 85 ? -10.465 4.846 23.288 1.00 83.50 85 THR A C 1
ATOM 719 O O . THR A 1 85 ? -9.898 4.585 22.222 1.00 83.50 85 THR A O 1
ATOM 722 N N . SER A 1 86 ? -10.932 6.071 23.548 1.00 84.44 86 SER A N 1
ATOM 723 C CA . SER A 1 86 ? -11.028 7.172 22.581 1.00 84.44 86 SER A CA 1
ATOM 724 C C . SER A 1 86 ? -9.670 7.611 22.018 1.00 84.44 86 SER A C 1
ATOM 726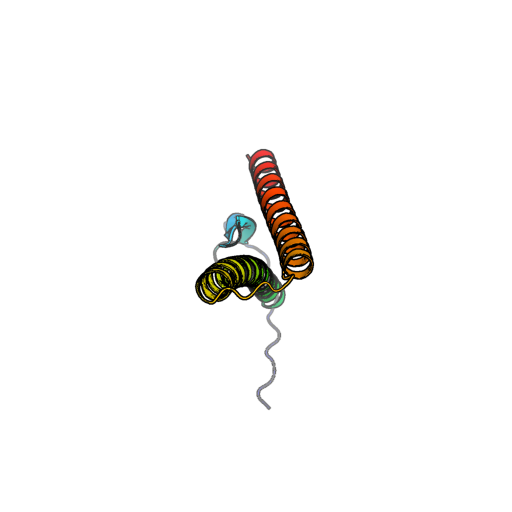 O O . SER A 1 86 ? -9.542 7.865 20.817 1.00 84.44 86 SER A O 1
ATOM 728 N N . GLU A 1 87 ? -8.630 7.653 22.852 1.00 88.31 87 GLU A N 1
ATOM 729 C CA . GLU A 1 87 ? -7.283 8.023 22.415 1.00 88.31 87 GLU A CA 1
ATOM 730 C C . GLU A 1 87 ? -6.674 6.970 21.487 1.00 88.31 87 GLU A C 1
ATOM 732 O O . GLU A 1 87 ? -6.154 7.312 20.420 1.00 88.31 87 GLU A O 1
ATOM 737 N N . CYS A 1 88 ? -6.791 5.688 21.847 1.00 88.00 88 CYS A N 1
ATOM 738 C CA . CYS A 1 88 ? -6.327 4.577 21.017 1.00 88.00 88 CYS A CA 1
ATOM 739 C C . CYS A 1 88 ? -7.027 4.567 19.654 1.00 88.00 88 CYS A C 1
ATOM 741 O O . CYS A 1 88 ? -6.362 4.454 18.619 1.00 88.00 88 CYS A O 1
ATOM 743 N N . GLU A 1 89 ? -8.349 4.760 19.639 1.00 90.19 89 GLU A N 1
ATOM 744 C CA . GLU A 1 89 ? -9.123 4.857 18.403 1.00 90.19 89 GLU A CA 1
ATOM 745 C C . GLU A 1 89 ? -8.618 6.014 17.528 1.00 90.19 89 GLU A C 1
ATOM 747 O O . GLU A 1 89 ? -8.327 5.818 16.345 1.00 90.19 89 GLU A O 1
ATOM 752 N N . ARG A 1 90 ? -8.415 7.202 18.112 1.00 93.12 90 ARG A N 1
ATOM 753 C CA . ARG A 1 90 ? -7.898 8.375 17.391 1.00 93.12 90 ARG A CA 1
ATOM 754 C C . ARG A 1 90 ? -6.524 8.110 16.773 1.00 93.12 90 ARG A C 1
ATOM 756 O O . ARG A 1 90 ? -6.278 8.483 15.623 1.00 93.12 90 ARG A O 1
ATOM 763 N N . HIS A 1 91 ? -5.617 7.472 17.512 1.00 93.25 91 HIS A N 1
ATOM 764 C CA . HIS A 1 91 ? -4.280 7.150 17.012 1.00 93.25 91 HIS A CA 1
ATOM 765 C C . HIS A 1 91 ? -4.324 6.154 15.848 1.00 93.25 91 HIS A C 1
ATOM 767 O O . HIS A 1 91 ? -3.645 6.368 14.839 1.00 93.25 91 HIS A O 1
ATOM 773 N N . LEU A 1 92 ? -5.161 5.120 15.938 1.00 92.69 92 LEU A N 1
ATOM 774 C CA . LEU A 1 92 ? -5.337 4.141 14.865 1.00 92.69 92 LEU A CA 1
ATOM 775 C C . LEU A 1 92 ? -6.015 4.744 13.630 1.00 92.69 92 LEU A C 1
ATOM 777 O O . LEU A 1 92 ? -5.553 4.512 12.514 1.00 92.69 92 LEU A O 1
ATOM 781 N N . GLN A 1 93 ? -7.040 5.582 13.805 1.00 93.94 93 GLN A N 1
ATOM 782 C CA . GLN A 1 93 ? -7.679 6.306 12.700 1.00 93.94 93 GLN A CA 1
ATOM 783 C C . GLN A 1 93 ? -6.689 7.239 11.984 1.00 93.94 93 GLN A C 1
ATOM 785 O O . GLN A 1 93 ? -6.658 7.312 10.750 1.00 93.94 93 GLN A O 1
ATOM 790 N N . LYS A 1 94 ? -5.816 7.919 12.738 1.00 94.75 94 LYS A N 1
ATOM 791 C CA . LYS A 1 94 ? -4.746 8.742 12.161 1.00 94.75 94 LYS A CA 1
ATOM 792 C C . LYS A 1 94 ? -3.739 7.891 11.381 1.00 94.75 94 LYS A C 1
ATOM 794 O O . LYS A 1 94 ? -3.394 8.244 10.257 1.00 94.75 94 LYS A O 1
ATOM 799 N N . ALA A 1 95 ? -3.291 6.764 11.932 1.00 92.50 95 ALA A N 1
ATOM 800 C CA . ALA A 1 95 ? -2.368 5.862 11.239 1.00 92.50 95 ALA A CA 1
ATOM 801 C C . ALA A 1 95 ? -2.981 5.292 9.945 1.00 92.50 95 ALA A C 1
ATOM 803 O O . ALA A 1 95 ? -2.335 5.278 8.893 1.00 92.50 95 ALA A O 1
ATOM 804 N N . PHE A 1 96 ? -4.255 4.900 9.999 1.00 93.25 96 PHE A N 1
ATOM 805 C CA . PHE A 1 96 ? -5.002 4.389 8.855 1.00 93.25 96 PHE A CA 1
ATOM 806 C C . PHE A 1 96 ? -5.175 5.437 7.749 1.00 93.25 96 PHE A C 1
ATOM 808 O O . PHE A 1 96 ? -4.883 5.158 6.586 1.00 93.25 96 PHE A O 1
ATOM 815 N N . SER A 1 97 ? -5.578 6.663 8.099 1.00 93.69 97 SER A N 1
ATOM 816 C CA . SER A 1 97 ? -5.761 7.742 7.117 1.00 93.69 97 SER A CA 1
ATOM 817 C C . SER A 1 97 ? -4.453 8.123 6.418 1.00 93.69 97 SER A C 1
ATOM 819 O O . SER A 1 97 ? -4.433 8.293 5.198 1.00 93.69 97 SER A O 1
ATOM 821 N N . VAL A 1 98 ? -3.332 8.166 7.148 1.00 93.69 98 VAL A N 1
ATOM 822 C CA . VAL A 1 98 ? -2.002 8.381 6.555 1.00 93.69 98 VAL A CA 1
ATOM 823 C C . VAL A 1 98 ? -1.643 7.254 5.582 1.00 93.69 98 VAL A C 1
ATOM 825 O O . VAL A 1 98 ? -1.192 7.529 4.468 1.00 93.69 98 VAL A O 1
ATOM 828 N N . SER A 1 99 ? -1.872 5.993 5.963 1.00 90.31 99 SER A N 1
ATOM 829 C CA . SER A 1 99 ? -1.634 4.834 5.091 1.00 90.31 99 SER A CA 1
ATOM 830 C C . SER A 1 99 ? -2.443 4.921 3.790 1.00 90.31 99 SER A C 1
ATOM 832 O O . SER A 1 99 ? -1.885 4.786 2.694 1.00 90.31 99 SER A O 1
ATOM 834 N N . GLN A 1 100 ? -3.739 5.235 3.888 1.00 89.50 100 GLN A N 1
ATOM 835 C CA . GLN A 1 100 ? -4.608 5.411 2.724 1.00 89.50 100 GLN A CA 1
ATOM 836 C C . GLN A 1 100 ? -4.152 6.562 1.824 1.00 89.50 100 GLN A C 1
ATOM 838 O O . GLN A 1 100 ? -4.074 6.390 0.607 1.00 89.50 100 GLN A O 1
ATOM 843 N N . ALA A 1 101 ? -3.795 7.714 2.397 1.00 91.69 101 ALA A N 1
ATOM 844 C CA . ALA A 1 101 ? -3.328 8.864 1.628 1.00 91.69 101 ALA A CA 1
ATOM 845 C C . ALA A 1 101 ? -2.050 8.540 0.836 1.00 91.69 101 ALA A C 1
ATOM 847 O O . ALA A 1 101 ? -1.925 8.895 -0.338 1.00 91.69 101 ALA A O 1
ATOM 848 N N . LEU A 1 102 ? -1.107 7.810 1.442 1.00 88.56 102 LEU A N 1
ATOM 849 C CA . LEU A 1 102 ? 0.100 7.345 0.754 1.00 88.56 102 LEU A CA 1
ATOM 850 C C . LEU A 1 102 ? -0.223 6.376 -0.390 1.00 88.56 102 LEU A C 1
ATOM 852 O O . LEU A 1 102 ? 0.414 6.434 -1.446 1.00 88.56 102 LEU A O 1
ATOM 856 N N . HIS A 1 103 ? -1.208 5.497 -0.201 1.00 86.94 103 HIS A N 1
ATOM 857 C CA . HIS A 1 103 ? -1.673 4.595 -1.249 1.00 86.94 103 HIS A CA 1
ATOM 858 C C . HIS A 1 103 ? -2.306 5.363 -2.420 1.00 86.94 103 HIS A C 1
ATOM 860 O O . HIS A 1 103 ? -1.918 5.152 -3.569 1.00 86.94 103 HIS A O 1
ATOM 866 N N . GLN A 1 104 ? -3.209 6.305 -2.135 1.00 88.38 104 GLN A N 1
ATOM 867 C CA . GLN A 1 104 ? -3.873 7.137 -3.144 1.00 88.38 104 GLN A CA 1
ATOM 868 C C . GLN A 1 104 ? -2.876 7.973 -3.953 1.00 88.38 104 GLN A C 1
ATOM 870 O O . GLN A 1 104 ? -2.919 7.948 -5.182 1.00 88.38 104 GLN A O 1
ATOM 875 N N . ARG A 1 105 ? -1.923 8.639 -3.285 1.00 88.75 105 ARG A N 1
ATOM 876 C CA . A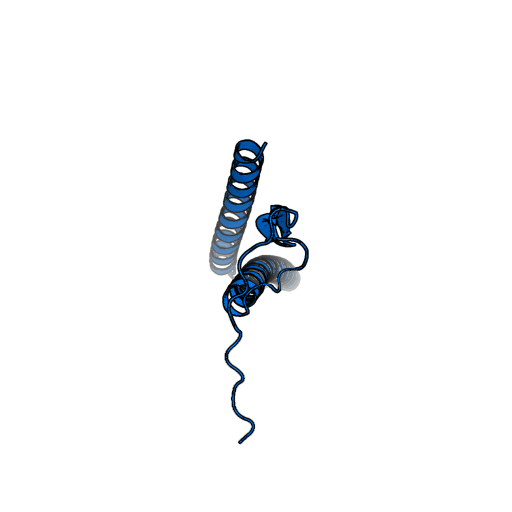RG A 1 105 ? -0.841 9.384 -3.958 1.00 88.75 105 ARG A CA 1
ATOM 877 C C . ARG A 1 105 ? -0.062 8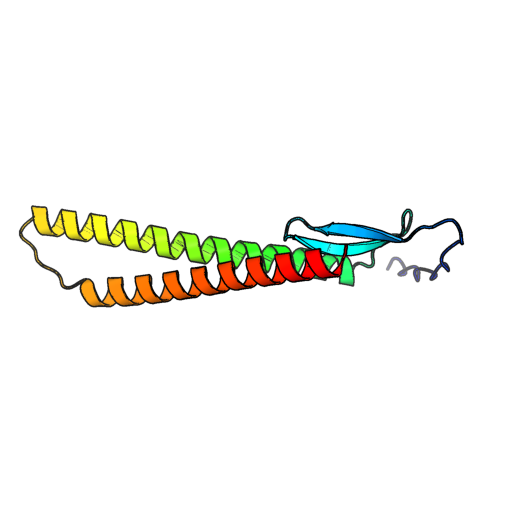.502 -4.919 1.00 88.75 105 ARG A C 1
ATOM 879 O O . ARG A 1 105 ? 0.251 8.899 -6.034 1.00 88.75 105 ARG A O 1
ATOM 886 N N . ARG A 1 106 ? 0.230 7.268 -4.514 1.00 85.25 106 ARG A N 1
ATOM 887 C CA . ARG A 1 106 ? 0.921 6.333 -5.395 1.00 85.25 106 ARG A CA 1
ATOM 888 C C . ARG A 1 106 ? 0.083 5.959 -6.616 1.00 85.25 106 ARG A C 1
ATOM 890 O O . ARG A 1 106 ? 0.648 5.847 -7.698 1.00 85.25 106 ARG A O 1
ATOM 897 N N . LEU A 1 107 ? -1.223 5.743 -6.460 1.00 86.12 107 LEU A N 1
ATOM 898 C CA . LEU A 1 107 ? -2.106 5.482 -7.598 1.00 86.12 107 LEU A CA 1
ATOM 899 C C . LEU A 1 107 ? -2.145 6.672 -8.564 1.00 86.12 107 LEU A C 1
ATOM 901 O O . LEU A 1 107 ? -2.144 6.452 -9.768 1.00 86.12 107 LEU A O 1
ATOM 905 N N . GLN A 1 108 ? -2.133 7.906 -8.052 1.00 88.50 108 GLN A N 1
ATOM 906 C CA . GLN A 1 108 ? -2.041 9.117 -8.876 1.00 88.50 108 GLN A CA 1
ATOM 907 C C . GLN A 1 108 ? -0.724 9.163 -9.658 1.00 88.50 108 GLN A C 1
ATOM 909 O O . GLN A 1 108 ? -0.757 9.301 -10.874 1.00 88.50 108 GLN A O 1
ATOM 914 N N . ASN A 1 109 ? 0.416 8.932 -8.999 1.00 86.50 109 ASN A N 1
ATOM 915 C CA . ASN A 1 109 ? 1.716 8.894 -9.677 1.00 86.50 109 ASN A CA 1
ATOM 916 C C . ASN A 1 109 ? 1.765 7.813 -10.766 1.00 86.50 109 ASN A C 1
ATOM 918 O O . ASN A 1 109 ? 2.270 8.052 -11.851 1.00 86.50 109 ASN A O 1
ATOM 922 N N . LEU A 1 110 ? 1.186 6.634 -10.508 1.00 82.38 110 LEU A N 1
ATOM 923 C CA . LEU A 1 110 ? 1.106 5.574 -11.515 1.00 82.38 110 LEU A CA 1
ATOM 924 C C . LEU A 1 110 ? 0.221 5.947 -12.711 1.00 82.38 110 LEU A C 1
ATOM 926 O O . LEU A 1 110 ? 0.437 5.403 -13.788 1.00 82.38 110 LEU A O 1
ATOM 930 N N . LYS A 1 111 ? -0.791 6.805 -12.534 1.00 84.19 111 LYS A N 1
ATOM 931 C CA . LYS A 1 111 ? -1.605 7.317 -13.646 1.00 84.19 111 LYS A CA 1
ATOM 932 C C . LYS A 1 111 ? -0.813 8.316 -14.486 1.00 84.19 111 LYS A C 1
ATOM 934 O O . LYS A 1 111 ? -0.795 8.164 -15.699 1.00 84.19 111 LYS A O 1
ATOM 939 N N . LEU A 1 112 ? -0.100 9.239 -13.840 1.00 84.00 112 LEU A N 1
ATOM 940 C CA . LEU A 1 112 ? 0.789 10.188 -14.519 1.00 84.00 112 LEU A CA 1
ATOM 941 C C . LEU A 1 112 ? 1.865 9.457 -15.338 1.00 84.00 112 LEU A C 1
ATOM 943 O O . LEU A 1 112 ? 2.003 9.708 -16.529 1.00 84.00 112 LEU A O 1
ATOM 947 N N . ASP A 1 113 ? 2.530 8.458 -14.745 1.00 78.94 113 ASP A N 1
ATOM 948 C CA . ASP A 1 113 ? 3.524 7.623 -15.439 1.00 78.94 113 ASP A CA 1
ATOM 949 C C . ASP A 1 113 ? 2.945 6.905 -16.682 1.00 78.94 113 ASP A C 1
ATOM 951 O O . ASP A 1 113 ? 3.689 6.534 -17.590 1.00 78.94 113 ASP A O 1
ATOM 955 N N . LEU A 1 114 ? 1.633 6.624 -16.702 1.00 74.50 114 LEU A N 1
ATOM 956 C CA . LEU A 1 114 ? 0.958 5.996 -17.843 1.00 74.50 114 LEU A CA 1
ATOM 957 C C . LEU A 1 114 ? 0.639 7.012 -18.940 1.00 74.50 114 LEU A C 1
ATOM 959 O O . LEU A 1 114 ? 0.808 6.675 -20.107 1.00 74.50 114 LEU A O 1
ATOM 963 N N . GLU A 1 115 ? 0.204 8.216 -18.570 1.00 79.06 115 GLU A N 1
ATOM 964 C CA . GLU A 1 115 ? -0.075 9.318 -19.501 1.00 79.06 115 GLU A CA 1
ATOM 965 C C . GLU A 1 115 ? 1.202 9.800 -20.203 1.00 79.06 115 GLU A C 1
ATOM 967 O O . GLU A 1 115 ? 1.184 10.066 -21.398 1.00 79.06 115 GLU A O 1
ATOM 972 N N . GLU A 1 116 ? 2.339 9.833 -19.502 1.00 75.94 116 GLU A N 1
ATOM 973 C CA . GLU A 1 116 ? 3.643 10.174 -20.095 1.00 75.94 116 GLU A CA 1
ATOM 974 C C . GLU A 1 116 ? 4.200 9.084 -21.032 1.00 75.94 116 GLU A C 1
ATOM 976 O O . GLU A 1 116 ? 5.122 9.333 -21.812 1.00 75.94 116 GLU A O 1
ATOM 981 N N . ALA A 1 117 ? 3.695 7.851 -20.929 1.00 65.81 117 ALA A N 1
ATOM 982 C CA . ALA A 1 117 ? 4.185 6.707 -21.695 1.00 65.81 117 ALA A CA 1
ATOM 983 C C . ALA A 1 117 ? 3.394 6.429 -22.988 1.00 65.81 117 ALA A C 1
ATOM 985 O O . ALA A 1 117 ? 3.828 5.567 -23.764 1.00 65.81 117 ALA A O 1
ATOM 986 N N . THR A 1 118 ? 2.258 7.106 -23.192 1.00 56.22 118 THR A N 1
ATOM 987 C CA . THR A 1 118 ? 1.418 7.068 -24.406 1.00 56.22 118 THR A CA 1
ATOM 988 C C . THR A 1 118 ? 1.758 8.199 -25.357 1.00 56.22 118 THR A C 1
ATOM 990 O O . THR A 1 118 ? 1.914 7.900 -26.561 1.00 56.22 118 THR A O 1
#

Secondary structure (DSSP, 8-state):
-------PPPPPPTT--EEEEE-TTS-EEEEETTPPPPHHHHHHHHHHHHHHHHHHHHHHHHHHHHHHHHHHHHHHHHTT-----HHHHHHHHHHHHHHHHHHHHHHHHHHHHHHTT-

pLDDT: mean 84.69, std 9.93, range [46.31, 95.62]

Sequence (118 aa):
MPGKKRSRFRPRKCYQVAITLKDSSGHLFKRVRGWRQPVRTAMMFKNRVKTVQRRLDTSYEYQARLEMLRCERQFLKTLGLQEDTSECERHLQKAFSVSQALHQRRLQNLKLDLEEAT

Foldseek 3Di:
DPDDDPPPDDDDDPPFDWDWDADPVLDTDTDTPPDDDDPVVVVVSVVVVVVVVVLVVVLVVLVVVLVVVVVVCVVCVVVVHDDPCPVVNVVSVVVNVVSVVVVVVVVVVSVVVVVVVD